Protein AF-A0A7C2X9Y4-F1 (afdb_mono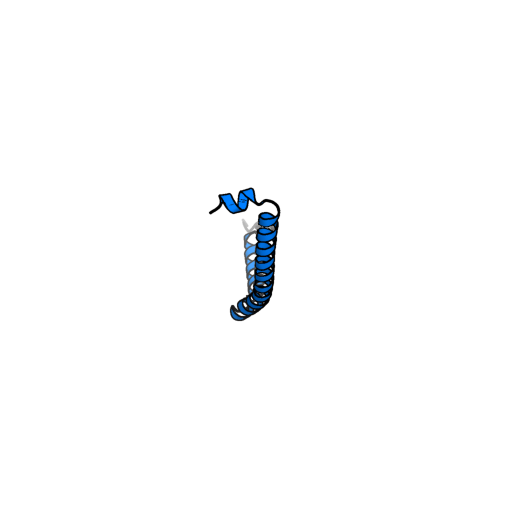mer_lite)

Radius of gyration: 33.58 Å; chains: 1; bounding box: 49×48×96 Å

Secondary structure (DSSP, 8-state):
----------------HHHHHHHHHHHHTT--PPPHHHHHHHHHHHHHHHHHHHHHHHHHHHHHHHHHHHH-HHHHHTT-

Structure (mmCIF, N/CA/C/O backbone):
data_AF-A0A7C2X9Y4-F1
#
_entry.id   AF-A0A7C2X9Y4-F1
#
loop_
_atom_site.group_PDB
_atom_site.id
_atom_site.type_symbol
_atom_site.label_atom_id
_atom_site.label_alt_id
_atom_site.label_comp_id
_atom_site.label_asym_id
_atom_site.label_entity_id
_atom_site.label_seq_id
_atom_site.pdbx_PDB_ins_code
_atom_site.Cartn_x
_atom_site.Cartn_y
_atom_site.Cartn_z
_atom_site.occupancy
_atom_site.B_iso_or_equiv
_atom_site.auth_seq_id
_atom_site.auth_comp_id
_atom_site.auth_asym_id
_atom_site.auth_atom_id
_atom_site.pdbx_PDB_model_num
ATOM 1 N N . MET A 1 1 ? -19.859 33.059 67.346 1.00 46.72 1 MET A N 1
ATOM 2 C CA . MET A 1 1 ? -20.031 31.687 66.832 1.00 46.72 1 MET A CA 1
ATOM 3 C C . MET A 1 1 ? -20.965 31.763 65.650 1.00 46.72 1 MET A C 1
ATOM 5 O O . MET A 1 1 ? -22.115 32.108 65.862 1.00 46.72 1 MET A O 1
ATOM 9 N N . ILE A 1 2 ? -20.420 31.568 64.456 1.00 53.91 2 ILE A N 1
ATOM 10 C CA . ILE A 1 2 ? -21.005 30.933 63.267 1.00 53.91 2 ILE A CA 1
ATOM 11 C C . ILE A 1 2 ? -19.806 30.863 62.319 1.00 53.91 2 ILE A C 1
ATOM 13 O O . ILE A 1 2 ? -19.417 31.832 61.673 1.00 53.91 2 ILE A O 1
ATOM 17 N N . GLU A 1 3 ? -19.112 29.736 62.428 1.00 61.22 3 GLU A N 1
ATOM 18 C CA . GLU A 1 3 ? -18.394 29.128 61.319 1.00 61.22 3 GLU A CA 1
ATOM 19 C C . GLU A 1 3 ? -19.446 28.665 60.306 1.00 61.22 3 GLU A C 1
ATOM 21 O O . GLU A 1 3 ? -20.529 28.234 60.705 1.00 61.22 3 GLU A O 1
ATOM 26 N N . GLY A 1 4 ? -19.145 28.742 59.015 1.00 54.47 4 GLY A N 1
ATOM 27 C CA . GLY A 1 4 ? -20.040 28.191 58.007 1.00 54.47 4 GLY A CA 1
ATOM 28 C C . GLY A 1 4 ? -19.770 28.722 56.615 1.00 54.47 4 GLY A C 1
ATOM 29 O O . GLY A 1 4 ? -20.351 29.718 56.212 1.00 54.47 4 GLY A O 1
ATOM 30 N N . GLU A 1 5 ? -18.901 28.002 55.908 1.00 59.28 5 GLU A N 1
ATOM 31 C CA . GLU A 1 5 ? -18.943 27.826 54.453 1.00 59.28 5 GLU A CA 1
ATOM 32 C C . GLU A 1 5 ? -18.613 29.057 53.598 1.00 59.28 5 GLU A C 1
ATOM 34 O O . GLU A 1 5 ? -19.422 29.601 52.852 1.00 59.28 5 GLU A O 1
ATOM 39 N N . ALA A 1 6 ? -17.327 29.416 53.621 1.00 53.78 6 ALA A N 1
ATOM 40 C CA . ALA A 1 6 ? -16.692 30.036 52.469 1.00 53.78 6 ALA A CA 1
ATOM 41 C C . ALA A 1 6 ? -16.751 29.063 51.278 1.00 53.78 6 ALA A C 1
ATOM 43 O O 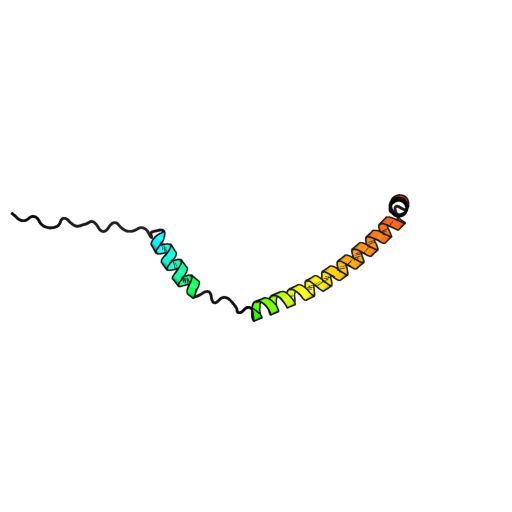. ALA A 1 6 ? -15.933 28.153 51.168 1.00 53.78 6 ALA A O 1
ATOM 44 N N . GLU A 1 7 ? -17.761 29.256 50.431 1.00 58.12 7 GLU A N 1
ATOM 45 C CA . GLU A 1 7 ? -17.675 29.254 48.968 1.00 58.12 7 GLU A CA 1
ATOM 46 C C . GLU A 1 7 ? -16.455 28.489 48.419 1.00 58.12 7 GLU A C 1
ATOM 48 O O . GLU A 1 7 ? -15.401 29.074 48.135 1.00 58.12 7 GLU A O 1
ATOM 53 N N . GLU A 1 8 ? -16.597 27.172 48.227 1.00 56.72 8 GLU A N 1
ATOM 54 C CA . GLU A 1 8 ? -15.654 26.413 47.410 1.00 56.72 8 GLU A CA 1
ATOM 55 C C . GLU A 1 8 ? -15.824 26.882 45.962 1.00 56.72 8 GLU A C 1
ATOM 57 O O . GLU A 1 8 ? -16.688 26.438 45.203 1.00 56.72 8 GLU A O 1
ATOM 62 N N . GLN A 1 9 ? -15.008 27.871 45.610 1.00 51.41 9 GLN A N 1
ATOM 63 C CA . GLN A 1 9 ? -14.863 28.440 44.284 1.00 51.41 9 GLN A CA 1
ATOM 64 C C . GLN A 1 9 ? -14.814 27.326 43.234 1.00 51.41 9 GLN A C 1
ATOM 66 O O . GLN A 1 9 ? -13.789 26.671 43.032 1.00 51.41 9 GLN A O 1
ATOM 71 N N . LYS A 1 10 ? -15.941 27.159 42.534 1.00 51.97 10 LYS A N 1
ATOM 72 C CA . LYS A 1 10 ? -16.146 26.368 41.319 1.00 51.97 10 LYS A CA 1
ATOM 73 C C . LYS A 1 10 ? -15.115 26.784 40.270 1.00 51.97 10 LYS A C 1
ATOM 75 O O . LYS A 1 10 ? -15.386 27.580 39.369 1.00 51.97 10 LYS A O 1
ATOM 80 N N . LYS A 1 11 ? -13.901 26.245 40.390 1.00 49.81 11 LYS A N 1
ATOM 81 C CA . LYS A 1 11 ? -12.812 26.387 39.429 1.00 49.81 11 LYS A CA 1
ATOM 82 C C . LYS A 1 11 ? -13.375 25.950 38.088 1.00 49.81 11 LYS A C 1
ATOM 84 O O . LYS A 1 11 ? -13.656 24.767 37.904 1.00 49.81 11 LYS A O 1
ATOM 89 N N . LYS A 1 12 ? -13.582 26.905 37.172 1.00 58.78 12 LYS A N 1
ATOM 90 C CA . LYS A 1 12 ? -13.914 26.639 35.767 1.00 58.78 12 LYS A CA 1
ATOM 91 C C . LYS A 1 12 ? -12.970 25.538 35.288 1.00 58.78 12 LYS A C 1
ATOM 93 O O . LYS A 1 12 ? -11.796 25.806 35.024 1.00 58.78 12 LYS A O 1
ATOM 98 N N . LYS A 1 13 ? -13.465 24.299 35.216 1.00 60.38 13 LYS A N 1
ATOM 99 C CA . LYS A 1 13 ? -12.769 23.209 34.545 1.00 60.38 13 LYS A CA 1
ATOM 100 C C . LYS A 1 13 ? -12.729 23.632 33.087 1.00 60.38 13 LYS A C 1
ATOM 102 O O . LYS A 1 13 ? -13.702 23.473 32.358 1.00 60.38 13 LYS A O 1
ATOM 107 N N . ARG A 1 14 ? -11.619 24.256 32.679 1.00 64.00 14 ARG A N 1
ATOM 108 C CA . ARG A 1 14 ? -11.203 24.223 31.277 1.00 64.00 14 ARG A CA 1
ATOM 109 C C . ARG A 1 14 ? -11.325 22.767 30.873 1.00 64.00 14 ARG A C 1
ATOM 111 O O . ARG A 1 14 ? -10.850 21.938 31.647 1.00 64.00 14 ARG A O 1
ATOM 118 N N . VAL A 1 15 ? -12.027 22.506 29.770 1.00 64.88 15 VAL A N 1
ATOM 119 C CA . VAL A 1 15 ? -12.343 21.164 29.269 1.00 64.88 15 VAL A CA 1
ATOM 120 C C . VAL A 1 15 ? -11.131 20.278 29.536 1.00 64.88 15 VAL A C 1
ATOM 122 O O . VAL A 1 15 ? -10.054 20.502 28.981 1.00 64.88 15 VAL A O 1
ATOM 125 N N . GLY A 1 16 ? -11.236 19.424 30.553 1.00 77.38 16 GLY A N 1
ATOM 126 C CA . GLY A 1 16 ? -10.081 18.666 31.001 1.00 77.38 16 GLY A CA 1
ATOM 127 C C . GLY A 1 16 ? -9.747 17.642 29.923 1.00 77.38 16 GLY A C 1
ATOM 128 O O . GLY A 1 16 ? -10.655 17.223 29.203 1.00 77.38 16 GLY A O 1
ATOM 129 N N . PRO A 1 17 ? -8.502 17.150 29.835 1.00 76.62 17 PRO A N 1
ATOM 130 C CA . PRO A 1 17 ? -8.176 16.001 28.984 1.00 76.62 17 PRO A CA 1
ATOM 131 C C . PRO A 1 17 ? -9.170 14.838 29.168 1.00 76.62 17 PRO A C 1
ATOM 133 O O . PRO A 1 17 ? -9.518 14.141 28.223 1.00 76.62 17 PRO A O 1
ATOM 136 N N . PHE A 1 18 ? -9.711 14.698 30.382 1.00 82.94 18 PHE A N 1
ATOM 137 C CA . PHE A 1 18 ? -10.739 13.723 30.727 1.00 82.94 18 PHE A CA 1
ATOM 138 C C . PHE A 1 18 ? -12.134 14.018 30.133 1.00 82.94 18 PHE A C 1
ATOM 140 O O . PHE A 1 18 ? -12.831 13.089 29.736 1.00 82.94 18 PHE A O 1
ATOM 147 N N . ASP A 1 19 ? -12.548 15.286 30.026 1.00 80.50 19 ASP A N 1
ATOM 148 C CA . ASP A 1 19 ? -13.825 15.672 29.401 1.00 80.50 19 ASP A CA 1
ATOM 149 C C . ASP A 1 19 ? -13.781 15.536 27.869 1.00 80.50 19 ASP A C 1
ATOM 151 O O . ASP A 1 19 ? -14.803 15.236 27.249 1.00 80.50 19 ASP A O 1
ATOM 155 N N . PHE A 1 20 ? -12.607 15.702 27.248 1.00 82.38 20 PHE A N 1
ATOM 156 C CA . PHE A 1 20 ? -12.412 15.462 25.812 1.00 82.38 20 PHE A CA 1
ATOM 157 C C . PHE A 1 20 ? -12.517 13.979 25.444 1.00 82.38 20 PHE A C 1
ATOM 159 O O . PHE A 1 20 ? -13.165 13.651 24.456 1.00 82.38 20 PHE A O 1
ATOM 166 N N . LEU A 1 21 ? -11.964 13.067 26.251 1.00 87.69 21 LEU A N 1
ATOM 167 C CA . LEU A 1 21 ? -12.097 11.621 26.011 1.00 87.69 21 LEU A CA 1
ATOM 168 C C . LEU A 1 21 ? -13.562 11.161 26.040 1.00 87.69 21 LEU A C 1
ATOM 170 O O . LEU A 1 21 ? -13.963 10.306 25.250 1.00 87.69 21 LEU A O 1
ATOM 174 N N . LYS A 1 22 ? -14.379 11.762 26.914 1.00 87.12 22 LYS A N 1
ATOM 175 C CA . LYS A 1 22 ? -15.824 11.489 26.983 1.00 87.12 22 LYS A CA 1
ATOM 176 C C . LYS A 1 22 ? -16.551 11.967 25.723 1.00 87.12 22 LYS A C 1
ATOM 178 O O . LYS A 1 22 ? -17.418 11.254 25.228 1.00 87.12 22 LYS A O 1
ATOM 183 N N . GLN A 1 23 ? -16.164 13.122 25.180 1.00 86.38 23 GLN A N 1
ATOM 184 C CA . GLN A 1 23 ? -16.701 13.645 23.917 1.00 86.38 23 GLN A CA 1
ATOM 185 C C . GLN A 1 23 ? -16.266 12.804 22.710 1.00 86.38 23 GLN A C 1
ATOM 187 O O . GLN A 1 23 ? -17.103 12.465 21.881 1.00 86.38 23 GLN A O 1
ATOM 192 N N . VAL A 1 24 ? -14.992 12.398 22.637 1.00 88.88 24 VAL A N 1
ATOM 193 C CA . VAL A 1 24 ? -14.482 11.537 21.554 1.00 88.88 24 VAL A CA 1
ATOM 194 C C . VAL A 1 24 ? -15.187 10.188 21.553 1.00 88.88 24 VAL A C 1
ATOM 196 O O . VAL A 1 24 ? -15.547 9.714 20.487 1.00 88.88 24 VAL A O 1
ATOM 199 N N . ARG A 1 25 ? -15.443 9.584 22.720 1.00 86.31 25 ARG A N 1
ATOM 200 C CA . ARG A 1 25 ? -16.216 8.336 22.796 1.00 86.31 25 ARG A CA 1
ATOM 201 C C . ARG A 1 25 ? -17.648 8.517 22.281 1.00 86.31 25 ARG A C 1
ATOM 203 O O . ARG A 1 25 ? -18.102 7.688 21.502 1.00 86.31 25 ARG A O 1
ATOM 210 N N . ALA A 1 26 ? -18.323 9.595 22.684 1.00 87.12 26 ALA A N 1
ATOM 211 C CA . ALA A 1 26 ? -19.683 9.893 22.235 1.00 87.12 26 ALA A CA 1
ATOM 212 C C . ALA A 1 26 ? -19.767 10.167 20.719 1.00 87.12 26 ALA A C 1
ATOM 214 O O . ALA A 1 26 ? -20.780 9.859 20.094 1.00 87.12 26 ALA A O 1
ATOM 215 N N . GLU A 1 27 ? -18.712 10.718 20.111 1.00 88.06 27 GLU A N 1
ATOM 216 C CA . GLU A 1 27 ? -18.634 10.904 18.655 1.00 88.06 27 GLU A CA 1
ATOM 217 C C . GLU A 1 27 ? -18.183 9.627 17.929 1.00 88.06 27 GLU A C 1
ATOM 219 O O . GLU A 1 27 ? -18.661 9.330 16.838 1.00 88.06 27 GLU A O 1
ATOM 224 N N . ALA A 1 28 ? -17.315 8.825 18.550 1.00 86.62 28 ALA A N 1
ATOM 225 C CA . ALA A 1 28 ? -16.839 7.555 18.010 1.00 86.62 28 ALA A CA 1
ATOM 226 C C . ALA A 1 28 ? -17.961 6.516 17.893 1.00 86.62 28 ALA A C 1
ATOM 228 O O . ALA A 1 28 ? -17.954 5.728 16.955 1.00 86.62 28 ALA A O 1
ATOM 229 N N . GLU A 1 29 ? -18.958 6.542 18.782 1.00 85.56 29 GLU A N 1
ATOM 230 C CA . GLU A 1 29 ? -20.151 5.686 18.680 1.00 85.56 29 GLU A CA 1
ATOM 231 C C . GLU A 1 29 ? -21.006 5.994 17.438 1.00 85.56 29 GLU A C 1
ATOM 233 O O . GLU A 1 29 ? -21.759 5.135 16.984 1.00 85.56 29 GLU A O 1
ATOM 238 N N . LYS A 1 30 ? -20.863 7.188 16.843 1.00 84.62 30 LYS A N 1
ATOM 239 C CA . LYS A 1 30 ? -21.516 7.543 15.572 1.00 84.62 30 LYS A CA 1
ATOM 240 C C . LYS A 1 30 ? -20.746 7.036 14.352 1.00 84.62 30 LYS A C 1
ATOM 242 O O . LYS A 1 30 ? -21.301 6.998 13.255 1.00 84.62 30 LYS A O 1
ATOM 247 N N . VAL A 1 31 ? -19.480 6.648 14.520 1.00 83.56 31 VAL A N 1
ATOM 248 C CA . VAL A 1 31 ? -18.668 6.057 13.455 1.00 83.56 31 VAL A CA 1
ATOM 249 C C . VAL A 1 31 ? -19.062 4.592 13.331 1.00 83.56 31 VAL A C 1
ATOM 251 O O . VAL A 1 31 ? -18.461 3.701 13.927 1.00 83.56 31 VAL A O 1
ATOM 254 N N . THR A 1 32 ? -20.110 4.333 12.555 1.00 80.81 32 THR A N 1
ATOM 255 C CA . THR A 1 32 ? -20.438 2.971 12.144 1.00 80.81 32 THR A CA 1
ATOM 256 C C . THR A 1 32 ? -19.315 2.461 11.247 1.00 80.81 32 THR A C 1
ATOM 258 O O . THR A 1 32 ? -19.181 2.878 10.097 1.00 80.81 32 THR A O 1
ATOM 261 N N . TRP A 1 33 ? -18.453 1.595 11.781 1.00 82.31 33 TRP A N 1
ATOM 262 C CA . TRP A 1 33 ? -17.465 0.929 10.946 1.00 82.31 33 TRP A CA 1
ATOM 263 C C . TRP A 1 33 ? -18.199 0.005 9.981 1.00 82.31 33 TRP A C 1
ATOM 265 O O . TRP A 1 33 ? -18.977 -0.860 10.389 1.00 82.31 33 TRP A O 1
ATOM 275 N N . THR A 1 34 ? -1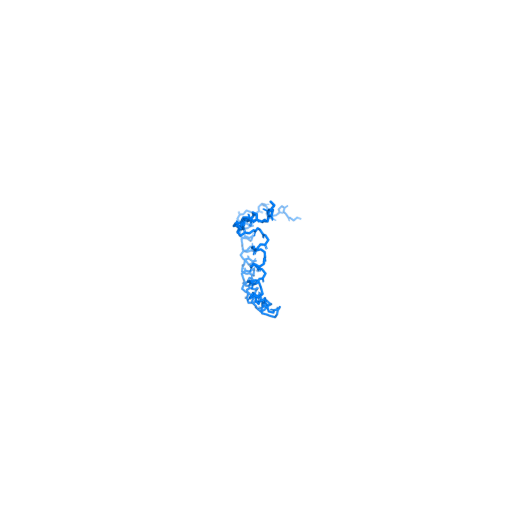7.970 0.254 8.694 1.00 78.75 34 THR A N 1
ATOM 276 C CA . THR A 1 34 ? -18.516 -0.523 7.585 1.00 78.75 34 THR A CA 1
ATOM 277 C C . THR A 1 34 ? -18.208 -1.996 7.796 1.00 78.75 34 THR A C 1
ATOM 279 O O . THR A 1 34 ? -17.102 -2.355 8.212 1.00 78.75 34 THR A O 1
ATOM 282 N N . THR A 1 35 ? -19.177 -2.860 7.505 1.00 87.62 35 THR A N 1
ATOM 283 C CA . THR A 1 35 ? -18.978 -4.305 7.632 1.00 87.62 35 THR A CA 1
ATOM 284 C C . THR A 1 35 ? -17.814 -4.775 6.756 1.00 87.62 35 THR A C 1
ATOM 286 O O . THR A 1 35 ? -17.541 -4.211 5.695 1.00 87.62 35 THR A O 1
ATOM 289 N N . TRP A 1 36 ? -17.146 -5.852 7.173 1.00 85.62 36 TRP A N 1
ATOM 290 C CA . TRP A 1 36 ? -16.041 -6.467 6.429 1.00 85.62 36 TRP A CA 1
ATOM 291 C C . TRP A 1 36 ? -16.405 -6.794 4.974 1.00 85.62 36 TRP A C 1
ATOM 293 O O . TRP A 1 36 ? -15.545 -6.794 4.102 1.00 85.62 36 TRP A O 1
ATOM 303 N N . ASN A 1 37 ? -17.683 -7.029 4.685 1.00 88.94 37 ASN A N 1
ATOM 304 C CA . ASN A 1 37 ? -18.132 -7.324 3.326 1.00 88.94 37 ASN A CA 1
ATOM 305 C C . ASN A 1 37 ? -17.982 -6.116 2.386 1.00 88.94 37 ASN A C 1
ATOM 307 O O . ASN A 1 37 ? -17.607 -6.276 1.229 1.00 88.94 37 ASN A O 1
ATOM 311 N N . GLU A 1 38 ? -18.221 -4.901 2.875 1.00 88.25 38 GLU A N 1
ATOM 312 C CA . GLU A 1 38 ? -18.132 -3.676 2.070 1.00 88.25 38 GLU A CA 1
ATOM 313 C C . GLU A 1 38 ? -16.671 -3.282 1.806 1.00 88.25 38 GLU A C 1
ATOM 315 O O . GLU A 1 38 ? -16.312 -2.848 0.704 1.00 88.25 38 GLU A O 1
ATOM 320 N N . THR A 1 39 ? -15.793 -3.504 2.788 1.00 91.50 39 THR A N 1
ATOM 321 C CA . THR A 1 39 ? -14.352 -3.260 2.629 1.00 91.50 39 THR A CA 1
ATOM 322 C C . THR A 1 39 ? -13.721 -4.240 1.638 1.00 91.50 39 THR A C 1
ATOM 324 O O . THR A 1 39 ? -12.894 -3.838 0.816 1.00 91.50 39 THR A O 1
ATOM 327 N N . TRP A 1 40 ? -14.161 -5.502 1.628 1.00 93.75 40 TRP A N 1
ATOM 328 C CA . TRP A 1 40 ? -13.715 -6.492 0.642 1.00 93.75 40 TRP A CA 1
ATOM 329 C C . TRP A 1 40 ? -14.148 -6.151 -0.784 1.00 93.75 40 TRP A C 1
ATOM 331 O O . TRP A 1 40 ? -13.339 -6.259 -1.707 1.00 93.75 40 TRP A O 1
ATOM 341 N N . VAL A 1 41 ? -15.392 -5.699 -0.973 1.00 92.38 41 VAL A N 1
ATOM 342 C CA . VAL A 1 41 ? -15.902 -5.314 -2.299 1.00 92.38 41 VAL A CA 1
ATOM 343 C C . VAL A 1 41 ? -15.148 -4.100 -2.851 1.00 92.38 41 VAL A C 1
ATOM 345 O O . VAL A 1 41 ? -14.696 -4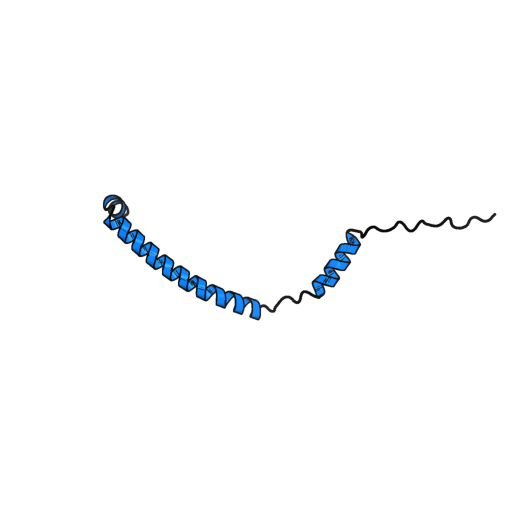.128 -3.997 1.00 92.38 41 VAL A O 1
ATOM 348 N N . SER A 1 42 ? -14.944 -3.060 -2.036 1.00 91.19 42 SER A N 1
ATOM 349 C CA . SER A 1 42 ? -14.189 -1.867 -2.458 1.00 91.19 42 SER A CA 1
ATOM 350 C C . SER A 1 42 ? -12.714 -2.174 -2.754 1.00 91.19 42 SER A C 1
ATOM 352 O O . SER A 1 42 ? -12.164 -1.665 -3.730 1.00 91.19 42 SER A O 1
ATOM 354 N N . THR A 1 43 ? -12.092 -3.076 -1.989 1.00 94.00 43 THR A N 1
ATOM 355 C CA . THR A 1 43 ? -10.713 -3.529 -2.238 1.00 94.00 43 THR A CA 1
ATOM 356 C C . THR A 1 43 ? -10.605 -4.343 -3.529 1.00 94.00 43 THR A C 1
ATOM 358 O O . THR A 1 43 ? -9.694 -4.114 -4.324 1.00 94.00 43 THR A O 1
ATOM 361 N N . MET A 1 44 ? -11.550 -5.255 -3.782 1.00 95.69 44 MET A N 1
ATOM 362 C CA . MET A 1 44 ? -11.607 -6.060 -5.012 1.00 95.69 44 MET A CA 1
ATOM 363 C C . MET A 1 44 ? -11.702 -5.189 -6.268 1.00 95.69 44 MET A C 1
ATOM 365 O O . MET A 1 44 ? -10.975 -5.427 -7.2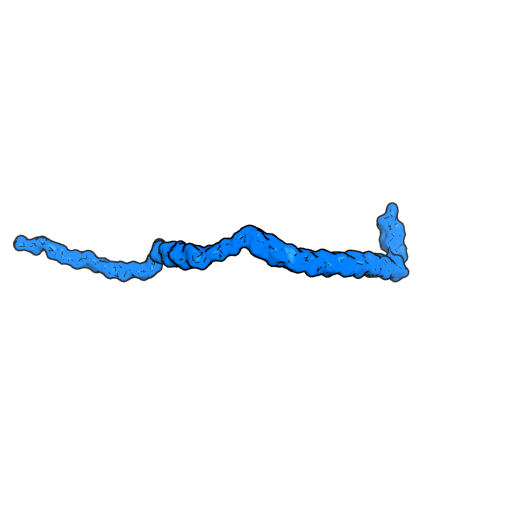31 1.00 95.69 44 MET A O 1
ATOM 369 N N . MET A 1 45 ? -12.544 -4.151 -6.253 1.00 93.62 45 MET A N 1
ATOM 370 C CA . MET A 1 45 ? -12.672 -3.221 -7.380 1.00 93.62 45 MET A CA 1
ATOM 371 C C . MET A 1 45 ? -11.330 -2.559 -7.733 1.00 93.62 45 MET A C 1
ATOM 373 O O . MET A 1 45 ? -10.968 -2.482 -8.908 1.00 93.62 45 MET A O 1
ATOM 377 N N . VAL A 1 46 ? -10.571 -2.119 -6.725 1.00 96.44 46 VAL A N 1
ATOM 378 C CA . VAL A 1 46 ? -9.245 -1.514 -6.928 1.00 96.44 46 VAL A CA 1
ATOM 379 C C . VAL A 1 46 ? -8.222 -2.564 -7.370 1.00 96.44 46 VAL A C 1
ATOM 381 O O . VAL A 1 46 ? -7.438 -2.309 -8.284 1.00 96.44 46 VAL A O 1
ATOM 384 N N . LEU A 1 47 ? -8.250 -3.763 -6.783 1.00 97.12 47 LEU A N 1
ATOM 385 C CA . LEU A 1 47 ? -7.334 -4.851 -7.131 1.00 97.12 47 LEU A CA 1
ATOM 386 C C . LEU A 1 47 ? -7.425 -5.244 -8.605 1.00 97.12 47 LEU A C 1
ATOM 388 O O . LEU A 1 47 ? -6.388 -5.451 -9.228 1.00 97.12 47 LEU A O 1
ATOM 392 N N . VAL A 1 48 ? -8.625 -5.293 -9.188 1.00 96.69 48 VAL A N 1
ATOM 393 C CA . VAL A 1 48 ? -8.787 -5.600 -10.619 1.00 96.69 48 VAL A CA 1
ATOM 394 C C . VAL A 1 48 ? -8.034 -4.589 -11.491 1.00 96.69 48 VAL A C 1
ATOM 396 O O . VAL A 1 48 ? -7.293 -4.985 -12.390 1.00 96.69 48 VAL A O 1
ATOM 399 N N . MET A 1 49 ? -8.148 -3.291 -11.197 1.00 96.56 49 MET A N 1
ATOM 400 C CA . MET A 1 49 ? -7.403 -2.249 -11.913 1.00 96.56 49 MET A CA 1
ATOM 401 C C . MET A 1 49 ? -5.887 -2.421 -11.745 1.00 96.56 49 MET A C 1
ATOM 403 O O . MET A 1 49 ? -5.136 -2.320 -12.717 1.00 96.56 49 MET A O 1
ATOM 407 N N . VAL A 1 50 ? -5.435 -2.705 -10.523 1.00 97.44 50 VAL A N 1
ATOM 408 C CA . VAL A 1 50 ? -4.012 -2.912 -10.220 1.00 97.44 50 VAL A CA 1
ATOM 409 C C . VAL A 1 50 ? -3.457 -4.111 -10.984 1.00 97.44 50 VAL A C 1
ATOM 411 O O . VAL A 1 50 ? -2.366 -4.016 -11.539 1.00 97.44 50 VAL A O 1
ATOM 414 N N . VAL A 1 51 ? -4.208 -5.210 -11.078 1.00 97.62 51 VAL A N 1
ATOM 415 C CA . VAL A 1 51 ? -3.801 -6.400 -11.840 1.00 97.62 51 VAL A CA 1
ATOM 416 C C . VAL A 1 51 ? -3.639 -6.073 -13.325 1.00 97.62 51 VAL A C 1
ATOM 418 O O . VAL A 1 51 ? -2.642 -6.470 -13.925 1.00 97.62 51 VAL A O 1
ATOM 421 N N . ILE A 1 52 ? -4.560 -5.304 -13.915 1.00 97.62 52 ILE A N 1
ATOM 422 C CA . ILE A 1 52 ? -4.451 -4.874 -15.319 1.00 97.62 52 ILE A CA 1
ATOM 423 C C . ILE A 1 52 ? -3.178 -4.041 -15.531 1.00 97.62 52 ILE A C 1
ATOM 425 O O . ILE A 1 52 ? -2.416 -4.305 -16.462 1.00 97.62 52 ILE A O 1
ATOM 429 N N . MET A 1 53 ? -2.915 -3.070 -14.652 1.00 97.50 53 MET A N 1
ATOM 430 C CA . MET A 1 53 ? -1.695 -2.254 -14.718 1.00 97.50 53 MET A CA 1
ATOM 431 C C . MET A 1 53 ? -0.427 -3.091 -14.510 1.00 97.50 53 MET A C 1
ATOM 433 O O . MET A 1 53 ? 0.561 -2.882 -15.207 1.00 97.50 53 MET A O 1
ATOM 437 N N . ALA A 1 54 ? -0.449 -4.067 -13.599 1.00 97.50 54 ALA A N 1
ATOM 438 C CA . ALA A 1 54 ? 0.682 -4.955 -13.345 1.00 97.50 54 ALA A CA 1
ATOM 439 C C . ALA A 1 54 ? 1.023 -5.813 -14.572 1.00 97.50 54 ALA A C 1
ATOM 441 O O . ALA A 1 54 ? 2.196 -5.954 -14.912 1.00 97.50 54 ALA A O 1
ATOM 442 N N . ILE A 1 55 ? 0.011 -6.338 -15.272 1.00 97.88 55 ILE A N 1
ATOM 443 C CA . ILE A 1 55 ? 0.209 -7.075 -16.529 1.00 97.88 55 ILE A CA 1
ATOM 444 C C . ILE A 1 55 ? 0.799 -6.155 -17.602 1.00 97.88 55 ILE A C 1
ATOM 446 O O . ILE A 1 55 ? 1.735 -6.548 -18.296 1.00 97.88 55 ILE A O 1
ATOM 450 N N . PHE A 1 56 ? 0.284 -4.929 -17.730 1.00 96.88 56 PHE A N 1
ATOM 451 C CA . PHE A 1 56 ? 0.822 -3.953 -18.677 1.00 96.88 56 PHE A CA 1
ATOM 452 C C . PHE A 1 56 ? 2.302 -3.657 -18.409 1.00 96.88 56 PHE A C 1
ATOM 454 O O . PHE A 1 56 ? 3.115 -3.745 -19.330 1.00 96.88 56 PHE A O 1
ATOM 461 N N . PHE A 1 57 ? 2.667 -3.371 -17.156 1.00 96.06 57 PHE A N 1
ATOM 462 C CA . PHE A 1 57 ? 4.063 -3.134 -16.795 1.00 96.06 57 PHE A CA 1
ATOM 463 C C . PHE A 1 57 ? 4.936 -4.350 -17.079 1.00 96.06 57 PHE A C 1
ATOM 465 O O . PHE A 1 57 ? 5.959 -4.190 -17.730 1.00 96.06 57 PHE A O 1
ATOM 472 N N . LEU A 1 58 ? 4.481 -5.562 -16.752 1.00 95.56 58 LEU A N 1
ATOM 473 C CA . LEU A 1 58 ? 5.225 -6.788 -17.047 1.00 95.56 58 LEU A CA 1
ATOM 474 C C . LEU A 1 58 ? 5.581 -6.919 -18.540 1.00 95.56 58 LEU A C 1
ATOM 476 O O . LEU A 1 58 ? 6.700 -7.301 -18.880 1.00 95.56 58 LEU A O 1
ATOM 480 N N . ILE A 1 59 ? 4.644 -6.592 -19.435 1.00 96.75 59 ILE A N 1
ATOM 481 C CA . ILE A 1 59 ? 4.878 -6.614 -20.887 1.00 96.75 59 ILE A CA 1
ATOM 482 C C . ILE A 1 59 ? 5.894 -5.538 -21.282 1.00 96.75 59 ILE A C 1
ATOM 484 O O . ILE A 1 59 ? 6.802 -5.801 -22.073 1.00 96.75 59 ILE A O 1
ATOM 488 N N . VAL A 1 60 ? 5.764 -4.332 -20.727 1.00 96.44 60 VAL A N 1
ATOM 489 C CA . VAL A 1 60 ? 6.704 -3.233 -20.980 1.00 96.44 60 VAL A CA 1
ATOM 490 C C . VAL A 1 60 ? 8.103 -3.592 -20.488 1.00 96.44 60 VAL A C 1
ATOM 492 O O . VAL A 1 60 ? 9.058 -3.424 -21.239 1.00 96.44 60 VAL A O 1
ATOM 495 N N . ASP A 1 61 ? 8.240 -4.155 -19.290 1.00 93.50 61 ASP A N 1
ATOM 496 C CA . ASP A 1 61 ? 9.514 -4.598 -18.722 1.00 93.50 61 ASP A CA 1
ATOM 497 C C . ASP A 1 61 ? 10.179 -5.660 -19.606 1.00 93.50 61 ASP A C 1
ATOM 499 O O . ASP A 1 61 ? 11.383 -5.601 -19.868 1.00 93.50 61 ASP A O 1
ATOM 503 N N . GLN A 1 62 ? 9.397 -6.608 -20.131 1.00 92.12 62 GLN A N 1
ATOM 504 C CA . GLN A 1 62 ? 9.885 -7.599 -21.092 1.00 92.12 62 GLN A CA 1
ATOM 505 C C . GLN A 1 62 ? 10.338 -6.949 -22.405 1.00 92.12 62 GLN A C 1
ATOM 507 O O . GLN A 1 62 ? 11.413 -7.280 -22.912 1.00 92.12 62 GLN A O 1
ATOM 512 N N . GLY A 1 63 ? 9.559 -6.004 -22.935 1.00 93.44 63 GLY A N 1
ATOM 513 C CA . GLY A 1 63 ? 9.890 -5.269 -24.155 1.00 93.44 63 GLY A CA 1
ATOM 514 C C . GLY A 1 63 ? 11.147 -4.413 -24.002 1.00 93.44 63 GLY A C 1
ATOM 515 O O . GLY A 1 63 ? 12.028 -4.449 -24.860 1.00 93.44 63 GLY A O 1
ATOM 516 N N . VAL A 1 64 ? 11.276 -3.700 -22.882 1.00 92.38 64 VAL A N 1
ATOM 517 C CA . VAL A 1 64 ? 12.459 -2.900 -22.547 1.00 92.38 64 VAL A CA 1
ATOM 518 C C . VAL A 1 64 ? 13.669 -3.805 -22.368 1.00 92.38 64 VAL A C 1
ATOM 520 O O . VAL A 1 64 ? 14.710 -3.531 -22.959 1.00 92.38 64 VAL A O 1
ATOM 523 N N . ARG A 1 65 ? 13.546 -4.917 -21.633 1.00 87.62 65 ARG A N 1
ATOM 524 C CA . ARG A 1 65 ? 14.633 -5.896 -21.489 1.00 87.62 65 ARG A CA 1
ATOM 525 C C . ARG A 1 65 ? 15.097 -6.410 -22.850 1.00 87.62 65 ARG A C 1
ATOM 527 O O . ARG A 1 65 ? 16.300 -6.455 -23.096 1.00 87.62 65 ARG A O 1
ATOM 534 N N . PHE A 1 66 ? 14.167 -6.759 -23.738 1.00 86.50 66 PHE A N 1
ATOM 535 C CA . PHE A 1 66 ? 14.504 -7.189 -25.093 1.00 86.50 66 PHE A CA 1
ATOM 536 C C . PHE A 1 66 ? 15.199 -6.070 -25.881 1.00 86.50 66 PHE A C 1
ATOM 538 O O . PHE A 1 66 ? 16.244 -6.310 -26.482 1.00 86.50 66 PHE A O 1
ATOM 545 N N . GLY A 1 67 ? 14.681 -4.841 -25.834 1.00 89.00 67 GLY A N 1
ATOM 546 C CA . GLY A 1 67 ? 15.279 -3.683 -26.501 1.00 89.00 67 GLY A CA 1
ATOM 547 C C . GLY A 1 67 ? 16.700 -3.389 -26.019 1.00 89.00 67 GLY A C 1
ATOM 548 O O . GLY A 1 67 ? 17.610 -3.257 -26.834 1.00 89.00 67 GLY A O 1
ATOM 549 N N . VAL A 1 68 ? 16.920 -3.380 -24.702 1.00 89.44 68 VAL A N 1
ATOM 550 C CA . VAL A 1 68 ? 18.249 -3.194 -24.104 1.00 89.44 68 VAL A CA 1
ATOM 551 C C . VAL A 1 68 ? 19.197 -4.312 -24.536 1.00 89.44 68 V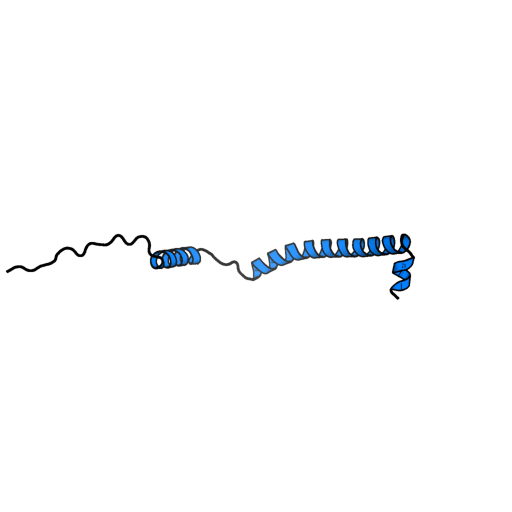AL A C 1
ATOM 553 O O . VAL A 1 68 ? 20.318 -4.016 -24.933 1.00 89.44 68 VAL A O 1
ATOM 556 N N . CYS A 1 69 ? 18.748 -5.571 -24.551 1.00 82.38 69 CYS A N 1
ATOM 557 C CA . CYS A 1 69 ? 19.572 -6.693 -25.013 1.00 82.38 69 CYS A CA 1
ATOM 558 C C . CYS A 1 69 ? 19.928 -6.624 -26.508 1.00 82.38 69 CYS A C 1
ATOM 560 O O . CYS A 1 69 ? 20.992 -7.099 -26.893 1.00 82.38 69 CYS A O 1
ATOM 562 N N . ASN A 1 70 ? 19.073 -6.038 -27.351 1.00 82.19 70 ASN A N 1
ATOM 563 C CA . ASN A 1 70 ? 19.380 -5.845 -28.773 1.00 82.19 70 ASN A CA 1
ATOM 564 C C . ASN A 1 70 ? 20.332 -4.660 -29.012 1.00 82.19 70 ASN A C 1
ATOM 566 O O . ASN A 1 70 ? 21.124 -4.702 -29.950 1.00 82.19 70 ASN A O 1
ATOM 570 N N . VAL A 1 71 ? 20.265 -3.610 -28.185 1.00 85.62 71 VAL A N 1
ATOM 571 C CA . VAL A 1 71 ? 21.102 -2.403 -28.326 1.00 85.62 71 VAL A CA 1
ATOM 572 C C . VAL A 1 71 ? 22.475 -2.571 -27.665 1.00 85.62 71 VAL A C 1
ATOM 574 O O . VAL A 1 71 ? 23.480 -2.154 -28.238 1.00 85.62 71 VAL A O 1
ATOM 577 N N . LEU A 1 72 ? 22.539 -3.202 -26.490 1.00 80.12 72 LEU A N 1
ATOM 578 C CA . LEU A 1 72 ? 23.777 -3.549 -25.788 1.00 80.12 72 LEU A CA 1
ATOM 579 C C . LEU A 1 72 ? 23.919 -5.079 -25.729 1.00 80.12 72 LEU A C 1
ATOM 581 O O . LEU A 1 72 ? 23.535 -5.709 -24.739 1.00 80.12 72 LEU A O 1
ATOM 585 N N . PRO A 1 73 ? 24.478 -5.705 -26.782 1.00 67.56 73 PRO A N 1
ATOM 586 C CA . PRO A 1 73 ? 24.587 -7.162 -26.862 1.00 67.56 73 PRO A CA 1
ATOM 587 C C . PRO A 1 73 ? 25.514 -7.773 -25.791 1.00 67.56 73 PRO A C 1
ATOM 589 O O . PRO A 1 73 ? 25.403 -8.961 -25.489 1.00 67.56 73 PRO A O 1
ATOM 592 N N . ILE A 1 74 ? 26.418 -6.981 -25.198 1.00 65.94 74 ILE A N 1
ATOM 593 C CA . ILE A 1 74 ? 27.504 -7.457 -24.322 1.00 65.94 74 ILE A CA 1
ATOM 594 C C . ILE A 1 74 ? 26.997 -7.856 -22.923 1.00 65.94 74 ILE A C 1
ATOM 596 O O . ILE A 1 74 ? 27.356 -8.927 -22.429 1.00 65.94 74 ILE A O 1
ATOM 600 N N . GLU A 1 75 ? 26.130 -7.067 -22.278 1.00 72.19 75 GLU A N 1
ATOM 601 C CA . GLU A 1 75 ? 25.631 -7.404 -20.932 1.00 72.19 75 GLU A CA 1
ATOM 602 C C . GLU A 1 75 ? 24.591 -8.531 -20.906 1.00 72.19 75 GLU A C 1
ATOM 604 O O . GLU A 1 75 ? 24.482 -9.227 -19.894 1.00 72.19 75 GLU A O 1
ATOM 609 N N . CYS A 1 76 ? 23.835 -8.733 -21.991 1.00 66.25 76 CYS A N 1
ATOM 610 C CA . CYS A 1 76 ? 22.808 -9.776 -22.039 1.00 66.25 76 CYS A CA 1
ATOM 611 C C . CYS A 1 76 ? 23.421 -11.178 -22.241 1.00 66.25 76 CYS A C 1
ATOM 613 O O . CYS A 1 76 ? 22.912 -12.148 -21.684 1.00 66.25 76 CYS A O 1
ATOM 615 N N . ALA A 1 77 ? 24.557 -11.277 -22.947 1.00 62.38 77 ALA A N 1
ATOM 616 C CA . ALA A 1 77 ? 25.323 -12.519 -23.103 1.00 62.38 77 ALA A CA 1
ATOM 617 C C . ALA A 1 77 ? 26.148 -12.901 -21.856 1.00 62.38 77 ALA A C 1
ATOM 619 O O . ALA A 1 77 ? 26.391 -14.078 -21.624 1.00 62.38 77 ALA A O 1
ATOM 620 N N . SER A 1 78 ? 26.563 -11.922 -21.042 1.00 69.31 78 SER A N 1
ATOM 621 C CA . SER A 1 78 ? 27.397 -12.129 -19.841 1.00 69.31 78 SER A CA 1
ATOM 622 C C . SER A 1 78 ? 26.607 -12.614 -18.607 1.00 69.31 78 SER A C 1
ATOM 624 O O . SER A 1 78 ? 27.190 -12.987 -17.592 1.00 69.31 78 SER A O 1
ATOM 626 N N . ARG A 1 79 ? 25.265 -12.597 -18.666 1.00 73.88 79 ARG A N 1
ATOM 627 C CA . ARG A 1 79 ? 24.366 -12.971 -17.552 1.00 73.88 79 ARG A CA 1
ATOM 628 C C . ARG A 1 79 ? 23.639 -14.305 -17.761 1.00 73.88 79 ARG A C 1
ATOM 630 O O . ARG A 1 79 ? 22.536 -14.489 -17.245 1.00 73.88 79 ARG A O 1
ATOM 637 N N . ASN A 1 80 ? 24.256 -15.208 -18.512 1.00 56.34 80 ASN A N 1
ATOM 638 C CA . ASN A 1 80 ? 23.959 -16.639 -18.530 1.00 56.34 80 ASN A CA 1
ATOM 639 C C . ASN A 1 80 ? 25.238 -17.406 -18.191 1.00 56.34 80 ASN A C 1
ATOM 641 O O . ASN A 1 80 ? 25.114 -18.542 -17.692 1.00 56.34 80 ASN A O 1
#

pLDDT: mean 81.05, std 14.83, range [46.72, 97.88]

Foldseek 3Di:
DDDDDDDPDPPPPPCDPVNVVVVCVVVVVVPPDDDPVVVVVVVVVVVVVVVVVVVVVVVVVVVVVVVCCVVPVVVVVVPD

Sequence (80 aa):
MIEGEAEEQKKKKRVGPFDFLKQVRAEAEKVTWTTWNETWVSTMMVLVMVVIMAIFFLIVDQGVRFGVCNVLPIECASRN